Protein AF-A0A2M7SHM1-F1 (afdb_monomer_lite)

Secondary structure (DSSP, 8-state):
-HHHHHHHSTT----HHHHHHHHHS-GGGHHHHHHHHHHHHHHHHHTSTT--------TT-GGGHHHHHHHTT--SPPP---

Foldseek 3Di:
DLVCQCPPPPPRHDDVVLVVQLVPDDPVCSVVSVLVVLLVVLLVLVVDPPDPDDDDDQVVHVVCVVVSCVSSVPPPPDDDPD

Structure (mmCIF, N/CA/C/O backbone):
data_AF-A0A2M7SHM1-F1
#
_entry.id   AF-A0A2M7SHM1-F1
#
loop_
_atom_site.group_PDB
_atom_site.id
_atom_site.type_symbol
_atom_site.label_atom_id
_atom_site.label_alt_id
_atom_site.label_comp_id
_atom_site.label_asym_id
_atom_site.label_entity_id
_atom_site.label_seq_id
_atom_site.pdbx_PDB_ins_code
_atom_site.Cartn_x
_atom_site.Cartn_y
_atom_site.Cartn_z
_atom_site.occupancy
_atom_site.B_iso_or_equiv
_atom_site.auth_seq_id
_atom_site.auth_comp_id
_atom_site.auth_asym_id
_atom_site.auth_atom_id
_atom_site.pdbx_PDB_model_num
ATOM 1 N N . MET A 1 1 ? 8.217 8.610 -7.119 1.00 82.44 1 MET A N 1
ATOM 2 C CA . MET A 1 1 ? 7.171 9.218 -6.274 1.00 82.44 1 MET A CA 1
ATOM 3 C C . MET A 1 1 ? 7.427 9.044 -4.775 1.00 82.44 1 MET A C 1
ATOM 5 O O . MET A 1 1 ? 7.528 10.054 -4.102 1.00 82.44 1 MET A O 1
ATOM 9 N N . ALA A 1 2 ? 7.617 7.829 -4.237 1.00 87.19 2 ALA A N 1
ATOM 10 C CA . ALA A 1 2 ? 7.760 7.606 -2.782 1.00 87.19 2 ALA A CA 1
ATOM 11 C C . ALA A 1 2 ? 8.810 8.496 -2.070 1.00 87.19 2 ALA A C 1
ATOM 13 O O . ALA A 1 2 ? 8.501 9.129 -1.067 1.00 87.19 2 ALA A O 1
ATOM 14 N N . ASN A 1 3 ? 10.014 8.648 -2.641 1.00 90.38 3 ASN A N 1
ATOM 15 C CA . ASN A 1 3 ? 11.036 9.564 -2.103 1.00 90.38 3 ASN A CA 1
ATOM 16 C C . ASN A 1 3 ? 10.603 11.040 -2.081 1.00 90.38 3 ASN A C 1
ATOM 18 O O . ASN A 1 3 ? 11.029 11.786 -1.205 1.00 90.38 3 ASN A O 1
ATOM 22 N N . TYR A 1 4 ? 9.800 11.467 -3.058 1.00 90.50 4 TYR A N 1
ATOM 23 C CA . TYR A 1 4 ? 9.261 12.825 -3.108 1.00 90.50 4 TYR A CA 1
ATOM 24 C C . TYR A 1 4 ? 8.179 13.005 -2.042 1.00 90.50 4 TYR A C 1
ATOM 26 O O . TYR A 1 4 ? 8.246 13.959 -1.279 1.00 90.50 4 TYR A O 1
ATOM 34 N N . MET A 1 5 ? 7.257 12.041 -1.915 1.00 90.31 5 MET A N 1
ATOM 35 C CA . MET A 1 5 ? 6.221 12.060 -0.874 1.00 90.31 5 MET A CA 1
ATOM 36 C C . MET A 1 5 ? 6.832 12.190 0.525 1.00 90.31 5 MET A C 1
ATOM 38 O O . MET A 1 5 ? 6.415 13.055 1.283 1.00 90.31 5 MET A O 1
ATOM 42 N N . LYS A 1 6 ? 7.898 11.432 0.814 1.00 92.25 6 LYS A N 1
ATOM 43 C CA . LYS A 1 6 ? 8.627 11.515 2.088 1.00 92.25 6 LYS A CA 1
ATOM 44 C C . LYS A 1 6 ? 9.258 12.885 2.369 1.00 92.25 6 LYS A C 1
ATOM 46 O O . LYS A 1 6 ? 9.302 13.323 3.509 1.00 92.25 6 LYS A O 1
ATOM 51 N N . LYS A 1 7 ? 9.851 13.523 1.353 1.00 93.25 7 LYS A N 1
ATOM 52 C CA . LYS A 1 7 ? 10.706 14.714 1.536 1.00 93.25 7 LYS A CA 1
ATOM 53 C C . LYS A 1 7 ? 9.982 16.035 1.325 1.00 93.25 7 LYS A C 1
ATOM 55 O O . LYS A 1 7 ? 10.468 17.066 1.779 1.00 93.25 7 LYS A O 1
ATOM 60 N N . SER A 1 8 ? 8.894 16.021 0.566 1.00 94.31 8 SER A N 1
ATOM 61 C CA . SER A 1 8 ? 8.319 17.234 -0.018 1.00 94.31 8 SER A CA 1
ATOM 62 C C . SER A 1 8 ? 6.841 17.431 0.301 1.00 94.31 8 SER A C 1
ATOM 64 O O . SER A 1 8 ? 6.324 18.501 -0.004 1.00 94.31 8 SER A O 1
ATOM 66 N N . VAL A 1 9 ? 6.167 16.457 0.923 1.00 92.00 9 VAL A N 1
ATOM 67 C CA . VAL A 1 9 ? 4.767 16.590 1.348 1.00 92.00 9 VAL A CA 1
ATOM 68 C C . VAL A 1 9 ? 4.720 16.790 2.868 1.00 92.00 9 VAL A C 1
ATOM 70 O O . VAL A 1 9 ? 5.040 15.860 3.610 1.00 92.00 9 VAL A O 1
ATOM 73 N N . PRO A 1 10 ? 4.348 17.987 3.364 1.00 93.19 10 PRO A N 1
ATOM 74 C CA . PRO A 1 10 ? 4.254 18.246 4.797 1.00 93.19 10 PRO A CA 1
ATOM 75 C C . PRO A 1 10 ? 3.289 17.282 5.494 1.00 93.19 10 PRO A C 1
ATOM 77 O O . PRO A 1 10 ? 2.170 17.075 5.031 1.00 93.19 10 PRO A O 1
ATOM 80 N N . GLY A 1 11 ? 3.721 16.709 6.617 1.00 91.38 11 GLY A N 1
ATOM 81 C CA . GLY A 1 11 ? 2.905 15.784 7.412 1.00 91.38 11 GLY A CA 1
ATOM 82 C C . GLY A 1 11 ? 2.769 14.371 6.832 1.00 91.38 11 GLY A C 1
ATOM 83 O O . GLY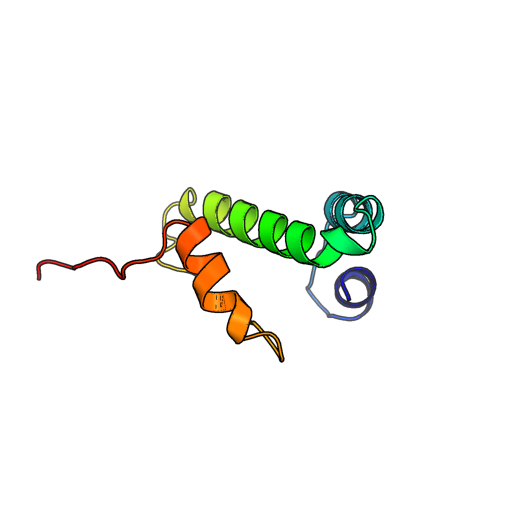 A 1 11 ? 2.073 13.556 7.427 1.00 91.38 11 GLY A O 1
ATOM 84 N N . MET A 1 12 ? 3.429 14.063 5.710 1.00 91.88 12 MET A N 1
ATOM 85 C CA . MET A 1 12 ? 3.495 12.707 5.166 1.00 91.88 12 MET A CA 1
ATOM 86 C C . MET A 1 12 ? 4.725 11.983 5.715 1.00 91.88 12 MET A C 1
ATOM 88 O O . MET A 1 12 ? 5.853 12.410 5.468 1.00 91.88 12 MET A O 1
ATOM 92 N N . ASP A 1 13 ? 4.514 10.863 6.404 1.00 91.75 13 ASP A N 1
ATOM 93 C CA . ASP A 1 13 ? 5.591 9.942 6.764 1.00 91.75 13 ASP A CA 1
ATOM 94 C C . ASP A 1 13 ? 5.558 8.712 5.852 1.00 91.75 13 ASP A C 1
ATOM 96 O O . ASP A 1 13 ? 4.519 8.077 5.666 1.00 91.75 13 ASP A O 1
ATOM 100 N N . VAL A 1 14 ? 6.706 8.392 5.257 1.00 93.00 14 VAL A N 1
ATOM 101 C CA . VAL A 1 14 ? 6.882 7.207 4.413 1.00 93.00 14 VAL A CA 1
ATOM 102 C C . VAL A 1 14 ? 8.063 6.412 4.973 1.00 93.00 14 VAL A C 1
ATOM 104 O O . VAL A 1 14 ? 9.215 6.860 4.850 1.00 93.00 14 VAL A O 1
ATOM 107 N N . PRO A 1 15 ? 7.812 5.230 5.563 1.00 94.25 15 PRO A N 1
ATOM 108 C CA . PRO A 1 15 ? 8.864 4.377 6.099 1.00 94.25 15 PRO A CA 1
ATOM 109 C C . PRO A 1 15 ? 9.927 4.029 5.050 1.00 94.25 15 PRO A C 1
ATOM 111 O O . PRO A 1 15 ? 9.607 3.738 3.893 1.00 94.25 15 PRO A O 1
ATOM 114 N N . ASP A 1 16 ? 11.203 4.030 5.453 1.00 94.56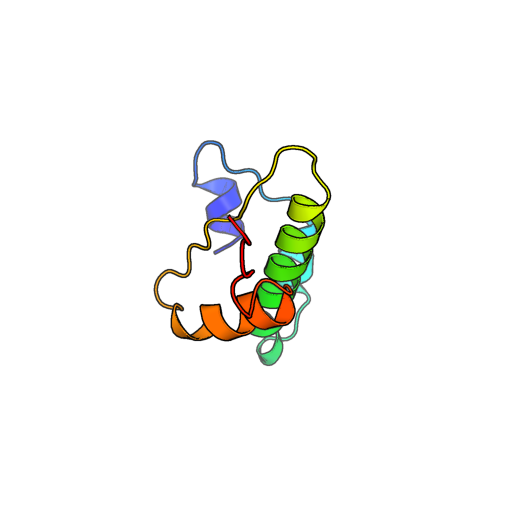 16 ASP A N 1
ATOM 115 C CA . ASP A 1 16 ? 12.314 3.690 4.548 1.00 94.56 16 ASP A CA 1
ATOM 116 C C . ASP A 1 16 ? 12.200 2.263 4.007 1.00 94.56 16 ASP A C 1
ATOM 118 O O . ASP A 1 16 ? 12.502 2.023 2.841 1.00 94.56 16 ASP A O 1
ATOM 122 N N . GLU A 1 17 ? 11.673 1.336 4.809 1.00 95.38 17 GLU A N 1
ATOM 123 C CA . GLU A 1 17 ? 11.430 -0.047 4.391 1.00 95.38 17 GLU A CA 1
ATOM 124 C C . GLU A 1 17 ? 10.530 -0.146 3.151 1.00 95.38 17 GLU A C 1
ATOM 126 O O . GLU A 1 17 ? 10.813 -0.941 2.254 1.00 95.38 17 GLU A O 1
ATOM 131 N N . LEU A 1 18 ? 9.499 0.702 3.034 1.00 94.94 18 LEU A N 1
ATOM 132 C CA . LEU A 1 18 ? 8.619 0.709 1.864 1.00 94.94 18 LEU A CA 1
ATOM 133 C C . LEU A 1 18 ? 9.351 1.246 0.635 1.00 94.94 18 LEU A C 1
ATOM 135 O O . LEU A 1 18 ? 9.203 0.714 -0.466 1.00 94.94 18 LEU A O 1
ATOM 139 N N . ILE A 1 19 ? 10.180 2.277 0.817 1.00 94.25 19 ILE A N 1
ATOM 140 C CA . ILE A 1 19 ? 10.984 2.849 -0.266 1.00 94.25 19 ILE A CA 1
ATOM 141 C C . ILE A 1 19 ? 11.987 1.815 -0.785 1.00 94.25 19 ILE A C 1
ATOM 143 O O . ILE A 1 19 ? 12.112 1.651 -2.002 1.00 94.25 19 ILE A O 1
ATOM 147 N N . GLU A 1 20 ? 12.682 1.113 0.108 1.00 95.44 20 GLU A N 1
ATOM 148 C CA . GLU A 1 20 ? 13.652 0.087 -0.274 1.00 95.44 20 GLU A CA 1
ATOM 149 C C . GLU A 1 20 ? 12.978 -1.124 -0.923 1.00 95.44 20 GLU A C 1
ATOM 151 O O . GLU A 1 20 ? 13.443 -1.591 -1.964 1.00 95.44 20 GLU A O 1
ATOM 156 N N . ARG A 1 21 ? 11.823 -1.563 -0.413 1.00 95.44 21 ARG A N 1
ATOM 157 C CA . ARG A 1 21 ? 11.027 -2.641 -1.017 1.00 95.44 21 ARG A CA 1
ATOM 158 C C . ARG A 1 21 ? 10.607 -2.310 -2.455 1.00 95.44 21 ARG A C 1
ATOM 160 O O . ARG A 1 21 ? 10.811 -3.117 -3.362 1.00 95.44 21 ARG A O 1
ATOM 167 N N . MET A 1 22 ? 10.142 -1.084 -2.708 1.00 92.94 22 MET A N 1
ATOM 168 C CA . MET A 1 22 ? 9.822 -0.624 -4.068 1.00 92.94 22 MET A CA 1
ATOM 169 C C . MET A 1 22 ? 11.058 -0.487 -4.975 1.00 92.94 22 MET A C 1
ATOM 171 O O . MET A 1 22 ? 10.952 -0.643 -6.196 1.00 92.94 22 MET A O 1
ATOM 175 N N . LYS A 1 23 ? 12.233 -0.153 -4.421 1.00 93.38 23 LYS A N 1
ATOM 176 C CA . LYS A 1 23 ? 13.490 -0.070 -5.188 1.00 93.38 23 LYS A CA 1
ATOM 177 C C . LYS A 1 23 ? 14.022 -1.447 -5.569 1.00 93.38 23 LYS A C 1
ATOM 179 O O . LYS A 1 23 ? 14.525 -1.584 -6.683 1.00 93.38 23 LYS A O 1
ATOM 184 N N . ALA A 1 24 ? 13.912 -2.415 -4.661 1.00 96.06 24 ALA A N 1
ATOM 185 C CA . ALA A 1 24 ? 14.378 -3.784 -4.844 1.00 96.06 24 ALA A CA 1
ATOM 186 C C . ALA A 1 24 ? 13.564 -4.549 -5.900 1.00 96.06 24 ALA A C 1
ATOM 188 O O . ALA A 1 24 ? 14.086 -5.470 -6.527 1.00 96.06 24 ALA A O 1
ATOM 189 N N . ALA A 1 25 ? 12.308 -4.154 -6.134 1.00 96.50 25 ALA A N 1
ATOM 190 C CA . ALA A 1 25 ? 11.480 -4.747 -7.175 1.00 96.50 25 ALA A CA 1
ATOM 191 C C . ALA A 1 25 ? 12.078 -4.529 -8.588 1.00 96.50 25 ALA A C 1
ATOM 193 O O . ALA A 1 25 ? 12.426 -3.391 -8.945 1.00 96.50 25 ALA A O 1
ATOM 194 N N . PRO A 1 26 ? 12.148 -5.587 -9.428 1.00 96.62 26 PRO A N 1
ATOM 195 C CA . PRO A 1 26 ? 12.511 -5.471 -10.840 1.00 96.62 26 PRO A CA 1
ATOM 196 C C . PRO A 1 26 ? 11.644 -4.441 -11.563 1.00 96.62 26 PRO A C 1
ATOM 198 O O . PRO A 1 26 ? 10.482 -4.247 -11.205 1.00 96.62 26 PRO A O 1
ATOM 201 N N . LYS A 1 27 ? 12.185 -3.779 -12.592 1.00 93.75 27 LYS A N 1
ATOM 202 C CA . LYS A 1 27 ? 11.517 -2.653 -13.274 1.00 93.75 27 LYS A CA 1
ATOM 203 C C . LYS A 1 27 ? 10.104 -3.018 -13.741 1.00 93.75 27 LYS A C 1
ATOM 205 O O . LYS A 1 27 ? 9.182 -2.235 -13.544 1.00 93.75 27 LYS A O 1
ATOM 210 N N . GLU A 1 28 ? 9.953 -4.204 -14.307 1.00 96.00 28 GLU A N 1
ATOM 211 C CA . GLU A 1 28 ? 8.711 -4.788 -14.805 1.00 96.00 28 GLU A CA 1
ATOM 212 C C . GLU A 1 28 ? 7.708 -5.149 -13.697 1.00 96.00 28 GLU A C 1
ATOM 214 O O . GLU A 1 28 ? 6.513 -5.211 -13.963 1.00 96.00 28 GLU A O 1
ATOM 219 N N . LYS A 1 29 ? 8.168 -5.313 -12.450 1.00 95.94 29 LYS A N 1
ATOM 220 C CA . LYS A 1 29 ? 7.335 -5.640 -11.281 1.00 95.94 29 LYS A CA 1
ATOM 221 C C . LYS A 1 29 ? 7.080 -4.462 -10.344 1.00 95.94 29 LYS A C 1
ATOM 223 O O . LYS A 1 29 ? 6.319 -4.600 -9.395 1.00 95.94 29 LYS A O 1
ATOM 228 N N . LYS A 1 30 ? 7.670 -3.286 -10.582 1.00 92.50 30 LYS A N 1
ATOM 229 C CA . LYS A 1 30 ? 7.493 -2.117 -9.694 1.00 92.50 30 LYS A CA 1
ATOM 230 C C . LYS A 1 30 ? 6.032 -1.698 -9.529 1.00 92.50 30 LYS A C 1
ATOM 232 O O . LYS A 1 30 ? 5.631 -1.311 -8.436 1.00 92.50 30 LYS A O 1
ATOM 237 N N . ALA A 1 31 ? 5.264 -1.771 -10.614 1.00 92.56 31 ALA A N 1
ATOM 238 C CA . ALA A 1 31 ? 3.829 -1.500 -10.627 1.00 92.56 31 ALA A CA 1
ATOM 239 C C . ALA A 1 31 ? 3.067 -2.480 -9.720 1.00 92.56 31 ALA A C 1
ATOM 241 O O . ALA A 1 31 ? 2.347 -2.063 -8.815 1.00 92.56 31 ALA A O 1
ATOM 242 N N . GLU A 1 32 ? 3.290 -3.778 -9.930 1.00 95.38 32 GLU A N 1
ATOM 243 C CA . GLU A 1 32 ? 2.709 -4.852 -9.124 1.00 95.38 32 GLU A CA 1
ATOM 244 C C . GLU A 1 32 ? 3.081 -4.712 -7.643 1.00 95.38 32 GLU A C 1
ATOM 246 O O . GLU A 1 32 ? 2.225 -4.855 -6.776 1.00 95.38 32 GLU A O 1
ATOM 251 N N . GLU A 1 33 ? 4.326 -4.342 -7.347 1.00 96.50 33 GLU A N 1
ATOM 252 C CA . GLU A 1 33 ? 4.786 -4.164 -5.973 1.00 96.50 33 GLU A CA 1
ATOM 253 C C . GLU A 1 33 ? 4.107 -2.988 -5.261 1.00 96.50 33 GLU A C 1
ATOM 255 O O . GLU A 1 33 ? 3.711 -3.108 -4.103 1.00 96.50 33 GLU A O 1
ATOM 260 N N . GLY A 1 34 ? 3.899 -1.865 -5.955 1.00 94.31 34 GLY A N 1
ATOM 261 C CA . GLY A 1 34 ? 3.109 -0.755 -5.415 1.00 94.31 34 GLY A CA 1
ATOM 262 C C . GLY A 1 34 ? 1.665 -1.164 -5.107 1.00 94.31 34 GLY A C 1
ATOM 263 O O . GLY A 1 34 ? 1.116 -0.774 -4.075 1.00 94.31 34 GLY A O 1
ATOM 264 N N . ILE A 1 35 ? 1.071 -2.001 -5.964 1.00 95.94 35 ILE A N 1
ATOM 265 C CA . ILE A 1 35 ? -0.269 -2.563 -5.752 1.00 95.94 35 ILE A CA 1
ATOM 266 C C . ILE A 1 35 ? -0.279 -3.507 -4.542 1.00 95.94 35 ILE A C 1
ATOM 268 O O . ILE A 1 35 ? -1.184 -3.406 -3.715 1.00 95.94 35 ILE A O 1
ATOM 272 N N . ASN A 1 36 ? 0.730 -4.370 -4.391 1.00 97.50 36 ASN A N 1
ATOM 273 C CA . ASN A 1 36 ? 0.868 -5.263 -3.234 1.00 97.50 36 ASN A CA 1
ATOM 274 C C . ASN A 1 36 ? 0.913 -4.467 -1.924 1.00 97.50 36 ASN A C 1
ATOM 276 O O . ASN A 1 36 ? 0.131 -4.739 -1.015 1.00 97.50 36 ASN A O 1
ATOM 280 N N . ILE A 1 37 ? 1.750 -3.427 -1.864 1.00 96.56 37 ILE A N 1
ATOM 281 C CA . ILE A 1 37 ? 1.861 -2.543 -0.695 1.00 96.56 37 ILE A CA 1
ATOM 282 C C . ILE A 1 37 ? 0.517 -1.865 -0.387 1.00 96.56 37 ILE A C 1
ATOM 284 O O . ILE A 1 37 ? 0.108 -1.796 0.773 1.00 96.56 37 ILE A O 1
ATOM 288 N N . CYS A 1 38 ? -0.200 -1.389 -1.411 1.00 96.50 38 CYS A N 1
ATOM 289 C CA . CYS A 1 38 ? -1.531 -0.799 -1.247 1.00 96.50 38 CYS A CA 1
ATOM 290 C C . CYS A 1 38 ? -2.535 -1.802 -0.652 1.00 96.50 38 CYS A C 1
ATOM 292 O O . CYS A 1 38 ? -3.234 -1.472 0.306 1.00 96.50 38 CYS A O 1
ATOM 294 N N . ILE A 1 39 ? -2.571 -3.036 -1.161 1.00 97.56 39 ILE A N 1
ATOM 295 C CA . ILE A 1 39 ? -3.466 -4.095 -0.670 1.00 97.56 39 ILE A CA 1
ATOM 296 C C . ILE A 1 39 ? -3.143 -4.464 0.780 1.00 97.56 39 ILE A C 1
ATOM 298 O O . ILE A 1 39 ? -4.053 -4.515 1.605 1.00 97.56 39 ILE A O 1
ATOM 302 N N . GLU A 1 40 ? -1.868 -4.671 1.112 1.00 97.50 40 GLU A N 1
ATOM 303 C CA . GLU A 1 40 ? -1.428 -4.967 2.483 1.00 97.50 40 GLU A CA 1
ATOM 304 C C . GLU A 1 40 ? -1.798 -3.834 3.450 1.00 97.50 40 GLU A C 1
ATOM 306 O O . GLU A 1 40 ? -2.229 -4.075 4.579 1.00 97.50 40 GLU A O 1
ATOM 311 N N . THR A 1 41 ? -1.685 -2.585 2.991 1.00 96.50 41 THR A N 1
ATOM 312 C CA . THR A 1 41 ? -2.092 -1.407 3.767 1.00 96.50 41 THR A CA 1
ATOM 313 C C . THR A 1 41 ? -3.596 -1.424 4.021 1.00 96.50 41 THR A C 1
ATOM 315 O O . THR A 1 41 ? -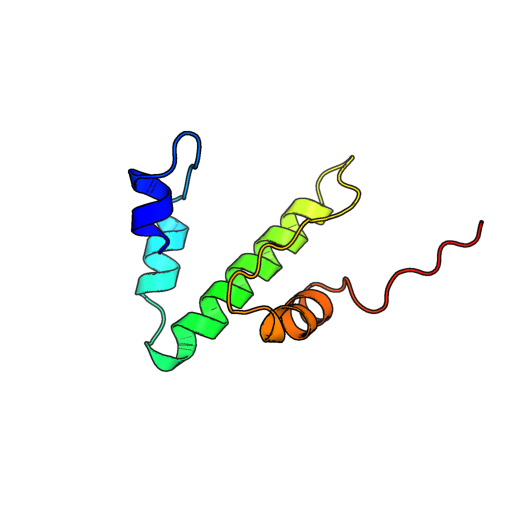4.024 -1.248 5.159 1.00 96.50 41 THR A O 1
ATOM 318 N N . ILE A 1 42 ? -4.410 -1.692 2.996 1.00 97.00 42 ILE A N 1
ATOM 319 C CA . ILE A 1 42 ? -5.866 -1.811 3.142 1.00 97.00 42 ILE A CA 1
ATOM 320 C C . ILE A 1 42 ? -6.226 -2.936 4.120 1.00 97.00 42 ILE A C 1
ATOM 322 O O . ILE A 1 42 ? -7.083 -2.736 4.976 1.00 97.00 42 ILE A O 1
ATOM 326 N N . GLN A 1 43 ? -5.576 -4.097 4.027 1.00 95.88 43 GLN A N 1
ATOM 327 C CA . GLN A 1 43 ? -5.821 -5.227 4.930 1.00 95.88 43 GLN A CA 1
ATOM 328 C C . GLN A 1 43 ? -5.528 -4.856 6.386 1.00 95.88 43 GLN A C 1
ATOM 330 O O . GLN A 1 43 ? -6.389 -5.051 7.238 1.00 95.88 43 GLN A O 1
ATOM 335 N N . ARG A 1 44 ? -4.381 -4.220 6.651 1.00 96.00 44 ARG A N 1
ATOM 336 C CA . ARG A 1 44 ? -4.032 -3.724 7.991 1.00 96.00 44 ARG A CA 1
ATOM 337 C C . ARG A 1 44 ? -5.027 -2.691 8.510 1.00 96.00 44 ARG A C 1
ATOM 339 O O . ARG A 1 44 ? -5.432 -2.764 9.662 1.00 96.00 44 ARG A O 1
ATOM 346 N N . LEU A 1 45 ? -5.452 -1.744 7.671 1.00 96.06 45 LEU A N 1
ATOM 347 C CA . LEU A 1 45 ? -6.449 -0.742 8.064 1.00 96.06 45 LEU A CA 1
ATOM 348 C C . LEU A 1 45 ? -7.791 -1.390 8.432 1.00 96.06 45 LEU A C 1
ATOM 350 O O . LEU A 1 45 ? -8.451 -0.941 9.361 1.00 96.06 45 LEU A O 1
ATOM 354 N N . ARG A 1 46 ? -8.193 -2.463 7.745 1.00 92.94 46 ARG A N 1
ATOM 355 C CA . ARG A 1 46 ? -9.442 -3.184 8.049 1.00 92.94 46 ARG A CA 1
ATOM 356 C C . ARG A 1 46 ? -9.434 -3.887 9.406 1.00 92.94 46 ARG A C 1
ATOM 358 O O . ARG A 1 46 ? -10.508 -4.172 9.923 1.00 92.94 46 ARG A O 1
ATOM 365 N N . GLU A 1 47 ? -8.264 -4.185 9.958 1.00 95.25 47 GLU A N 1
ATOM 366 C CA . GLU A 1 47 ? -8.125 -4.795 11.286 1.00 95.25 47 GLU A CA 1
ATOM 367 C C . GLU A 1 47 ? -8.263 -3.764 12.421 1.00 95.25 47 GLU A C 1
ATOM 369 O O . GLU A 1 47 ? -8.405 -4.142 13.582 1.00 95.25 47 GLU A O 1
ATOM 374 N N . ILE A 1 48 ? -8.243 -2.463 12.105 1.00 97.31 48 ILE A N 1
ATOM 375 C CA . ILE A 1 48 ? -8.358 -1.385 13.089 1.00 97.31 48 ILE A CA 1
ATOM 376 C C . ILE A 1 48 ? -9.836 -1.122 13.400 1.00 97.31 48 ILE A C 1
ATOM 378 O O . ILE A 1 48 ? -10.626 -0.766 12.522 1.00 97.31 48 ILE A O 1
ATOM 382 N N . GLU A 1 49 ? -10.201 -1.241 14.678 1.00 96.75 49 GLU A N 1
ATOM 383 C CA . GLU A 1 49 ? -11.546 -0.933 15.163 1.00 96.75 49 GLU A CA 1
ATOM 384 C C . GLU A 1 49 ? -11.941 0.520 14.844 1.00 96.75 49 GLU A C 1
ATOM 386 O O . GLU A 1 49 ? -11.168 1.460 15.032 1.00 96.75 49 GLU A O 1
ATOM 391 N N . GLY A 1 50 ? -13.165 0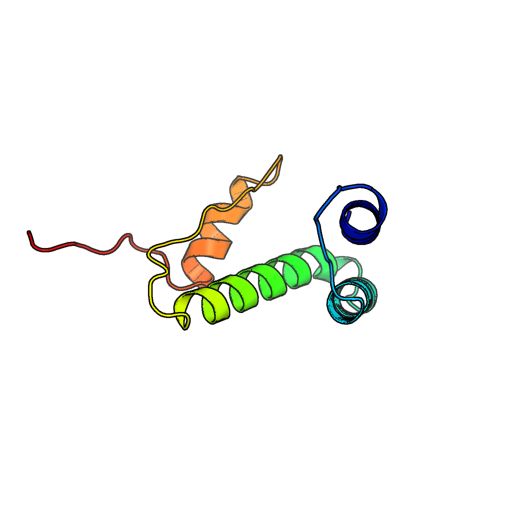.709 14.345 1.00 96.06 50 GLY A N 1
ATOM 392 C CA . GLY A 1 50 ? -13.703 2.024 13.987 1.00 96.06 50 GLY A CA 1
ATOM 393 C C . GLY A 1 50 ? -13.387 2.494 12.561 1.00 96.06 50 GLY A C 1
ATOM 394 O O . GLY A 1 50 ? -13.925 3.522 12.136 1.00 96.06 50 GLY A O 1
ATOM 395 N N . ILE A 1 51 ? -12.589 1.755 11.780 1.00 94.38 51 ILE A N 1
ATOM 396 C CA . ILE A 1 51 ? -12.412 2.028 10.345 1.00 94.38 51 ILE A CA 1
ATOM 397 C C . ILE A 1 51 ? -13.572 1.420 9.547 1.00 94.38 51 ILE A C 1
ATOM 399 O O . ILE A 1 51 ? -13.773 0.211 9.523 1.00 94.38 51 ILE A O 1
ATOM 403 N N . HIS A 1 52 ? -14.321 2.271 8.841 1.00 90.94 52 HIS A N 1
ATOM 404 C CA . HIS A 1 52 ? -15.511 1.873 8.071 1.00 90.94 52 HIS A CA 1
ATOM 405 C C . HIS A 1 52 ? -15.263 1.786 6.557 1.00 90.94 52 HIS A C 1
ATOM 407 O O . HIS A 1 52 ? -16.145 1.391 5.795 1.00 90.94 52 HIS A O 1
ATOM 413 N N . GLY A 1 53 ? -14.076 2.177 6.095 1.00 91.62 53 GLY A N 1
ATOM 414 C CA . GLY A 1 53 ? -13.737 2.178 4.680 1.00 91.62 53 GLY A CA 1
ATOM 415 C C . GLY A 1 53 ? -12.405 2.855 4.397 1.00 91.62 53 GLY A C 1
ATOM 416 O O . GLY A 1 53 ? -11.738 3.361 5.297 1.00 91.62 53 GLY A O 1
ATOM 417 N N . VAL A 1 54 ? -12.032 2.864 3.120 1.00 94.38 54 VAL A N 1
ATOM 418 C CA . VAL A 1 54 ? -10.811 3.496 2.616 1.00 94.38 54 VAL A CA 1
ATOM 419 C C . VAL A 1 54 ? -11.149 4.388 1.426 1.00 94.38 54 VAL A C 1
ATOM 421 O O . VAL A 1 54 ? -12.010 4.053 0.613 1.00 94.38 54 VAL A O 1
ATOM 424 N N . HIS A 1 55 ? -10.460 5.521 1.313 1.00 94.50 55 HIS A N 1
ATOM 425 C CA . HIS A 1 55 ? -10.482 6.355 0.116 1.00 94.50 55 HIS A CA 1
ATOM 426 C C . HIS A 1 55 ? -9.219 6.067 -0.703 1.00 94.50 55 HIS A C 1
ATOM 428 O O . HIS A 1 55 ? -8.109 6.256 -0.210 1.00 94.50 55 HIS A O 1
ATOM 434 N N . ILE A 1 56 ? -9.385 5.586 -1.936 1.00 94.38 56 ILE A N 1
ATOM 435 C CA . ILE A 1 56 ? -8.269 5.252 -2.828 1.00 94.38 56 ILE A CA 1
ATOM 436 C C . ILE A 1 56 ? -8.036 6.429 -3.776 1.00 94.38 56 ILE A C 1
ATOM 438 O O . ILE A 1 56 ? -8.898 6.743 -4.593 1.00 94.38 56 ILE A O 1
ATOM 442 N N . MET A 1 57 ? -6.862 7.055 -3.682 1.00 92.19 57 MET A N 1
ATOM 443 C CA . MET A 1 57 ? -6.408 8.062 -4.644 1.00 92.19 57 MET A CA 1
ATOM 444 C C . MET A 1 57 ? -5.587 7.381 -5.740 1.00 92.19 57 MET A C 1
ATOM 446 O O . MET A 1 57 ? -4.481 6.910 -5.480 1.00 92.19 57 MET A O 1
ATOM 450 N N . ALA A 1 58 ? -6.124 7.337 -6.957 1.00 92.38 58 ALA A N 1
ATOM 451 C CA . ALA A 1 58 ? -5.503 6.686 -8.111 1.00 92.38 58 ALA A CA 1
ATOM 452 C C . ALA A 1 58 ? -5.275 7.687 -9.254 1.00 92.38 58 ALA A C 1
ATOM 454 O O . ALA A 1 58 ? -5.775 7.494 -10.352 1.00 92.38 58 ALA A O 1
ATOM 455 N N . ILE A 1 59 ? -4.564 8.783 -8.964 1.00 87.50 59 ILE A N 1
ATOM 456 C CA . ILE A 1 59 ? -4.289 9.863 -9.927 1.00 87.50 59 ILE A CA 1
ATOM 457 C C . ILE A 1 59 ? -3.617 9.280 -11.177 1.00 87.50 59 ILE A C 1
ATOM 459 O O . ILE A 1 59 ? -2.530 8.712 -11.055 1.00 87.50 59 ILE A O 1
ATOM 463 N N . GLU A 1 60 ? -4.252 9.453 -12.340 1.00 90.69 60 GLU A N 1
ATOM 464 C CA . GLU A 1 60 ? -3.781 8.964 -13.652 1.00 90.69 60 GLU A CA 1
ATOM 465 C C . GLU A 1 60 ? -3.623 7.434 -13.745 1.00 90.69 60 GLU A C 1
ATOM 467 O O . GLU A 1 60 ? -2.928 6.942 -14.633 1.00 90.69 60 GLU A O 1
ATOM 472 N N . TRP A 1 61 ? -4.222 6.684 -12.816 1.00 94.12 61 TRP A N 1
ATOM 473 C CA . TRP A 1 61 ? -4.114 5.224 -12.699 1.00 94.12 61 TRP A CA 1
ATOM 474 C C . TRP A 1 61 ? -5.448 4.585 -12.275 1.00 94.12 61 TRP A C 1
ATOM 476 O O . TRP A 1 61 ? -5.497 3.532 -11.624 1.00 94.12 61 TRP A O 1
ATOM 486 N N . GLU A 1 62 ? -6.557 5.252 -12.590 1.00 95.69 62 GLU A N 1
ATOM 487 C CA . GLU A 1 62 ? -7.911 4.881 -12.186 1.00 95.69 62 GLU A CA 1
ATOM 488 C C . GLU A 1 62 ? -8.311 3.486 -12.694 1.00 95.69 62 GLU A C 1
ATOM 490 O O . GLU A 1 62 ? -9.082 2.777 -12.037 1.00 95.69 62 GLU A O 1
ATOM 495 N N . GLU A 1 63 ? -7.745 3.044 -13.818 1.00 95.44 63 GLU A N 1
ATOM 496 C CA . GLU A 1 63 ? -7.951 1.715 -14.393 1.00 95.44 63 GLU A CA 1
ATOM 497 C C . GLU A 1 63 ? -7.470 0.573 -13.489 1.00 95.44 63 GLU A C 1
ATOM 499 O O . GLU A 1 63 ? -7.946 -0.557 -13.624 1.00 95.44 63 GLU A O 1
ATOM 504 N N . MET A 1 64 ? -6.571 0.856 -12.540 1.00 95.31 64 MET A N 1
ATOM 505 C CA . MET A 1 64 ? -6.071 -0.134 -11.585 1.00 95.31 64 MET A CA 1
ATOM 506 C C . MET A 1 64 ? -6.960 -0.274 -10.348 1.00 95.31 64 MET A C 1
ATOM 508 O O . MET A 1 64 ? -6.859 -1.275 -9.631 1.00 95.31 64 MET A O 1
ATOM 512 N N . VAL A 1 65 ? -7.874 0.671 -10.099 1.00 96.12 65 VAL A N 1
ATOM 513 C CA . VAL A 1 65 ? -8.777 0.626 -8.938 1.00 96.12 65 VAL A CA 1
ATOM 514 C C . VAL A 1 65 ? -9.598 -0.670 -8.892 1.00 96.12 65 VAL A C 1
ATOM 516 O O . VAL A 1 65 ? -9.608 -1.290 -7.826 1.00 96.12 65 VAL A O 1
ATOM 519 N N . PRO A 1 66 ? -10.228 -1.152 -9.988 1.00 95.75 66 PRO A N 1
ATOM 520 C CA . PRO A 1 66 ? -10.955 -2.423 -9.991 1.00 95.75 66 PRO A CA 1
ATOM 521 C C . PRO A 1 66 ? -10.113 -3.623 -9.542 1.00 95.75 66 PRO A C 1
ATOM 523 O O . PRO A 1 66 ? -10.630 -4.508 -8.864 1.00 95.75 66 PRO A O 1
ATOM 526 N N . GLU A 1 67 ? -8.833 -3.661 -9.906 1.00 96.12 67 GLU A N 1
ATOM 527 C CA . GLU A 1 67 ? -7.922 -4.743 -9.523 1.00 96.12 67 GLU A CA 1
ATOM 528 C C . GLU A 1 67 ? -7.576 -4.672 -8.031 1.00 96.12 67 GLU A C 1
ATOM 530 O O . GLU A 1 67 ? -7.684 -5.672 -7.316 1.00 96.12 67 GLU A O 1
ATOM 535 N N . ILE A 1 68 ? -7.246 -3.473 -7.537 1.00 96.88 68 ILE A N 1
ATOM 536 C CA . ILE A 1 68 ? -6.938 -3.233 -6.121 1.00 96.88 68 ILE A CA 1
ATOM 537 C C . ILE A 1 68 ? -8.123 -3.643 -5.242 1.00 96.88 68 ILE A C 1
ATOM 539 O O . ILE A 1 68 ? -7.943 -4.405 -4.294 1.00 96.88 68 ILE A O 1
ATOM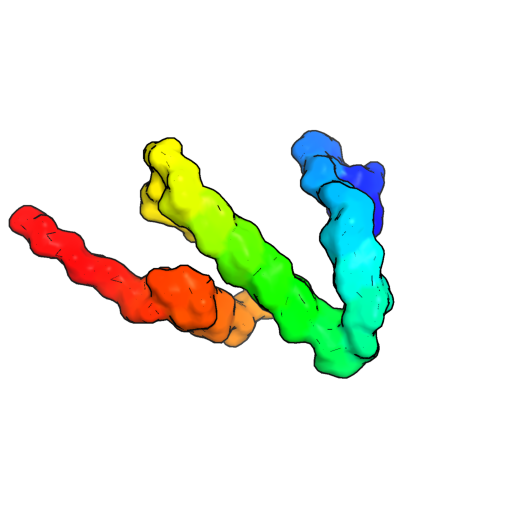 543 N N . VAL A 1 69 ? -9.345 -3.194 -5.559 1.00 96.12 69 VAL A N 1
ATOM 544 C CA . VAL A 1 69 ? -10.522 -3.486 -4.719 1.00 96.12 69 VAL A CA 1
ATOM 545 C C . VAL A 1 69 ? -10.914 -4.963 -4.742 1.00 96.12 69 VAL A C 1
ATOM 547 O O . VAL A 1 69 ? -11.351 -5.483 -3.715 1.00 96.12 69 VAL A O 1
ATOM 550 N N . LYS A 1 70 ? -10.724 -5.667 -5.868 1.00 96.25 70 LYS A N 1
ATOM 551 C CA . LYS A 1 70 ? -10.934 -7.123 -5.944 1.00 96.25 70 LYS A CA 1
ATOM 552 C C . LYS A 1 70 ? -9.933 -7.858 -5.066 1.00 96.25 70 LYS A C 1
ATOM 554 O O . LYS A 1 70 ? -10.332 -8.647 -4.212 1.00 96.25 70 LYS A O 1
ATOM 559 N N . ARG A 1 71 ? -8.643 -7.562 -5.227 1.00 97.06 71 ARG A N 1
ATOM 560 C CA . ARG A 1 71 ? -7.574 -8.224 -4.468 1.00 97.06 71 ARG A CA 1
ATOM 561 C C . ARG A 1 71 ? -7.597 -7.882 -2.978 1.00 97.06 71 ARG A C 1
ATOM 563 O O . ARG A 1 71 ? -7.249 -8.725 -2.160 1.00 97.06 71 ARG A O 1
ATOM 570 N N . ALA A 1 72 ?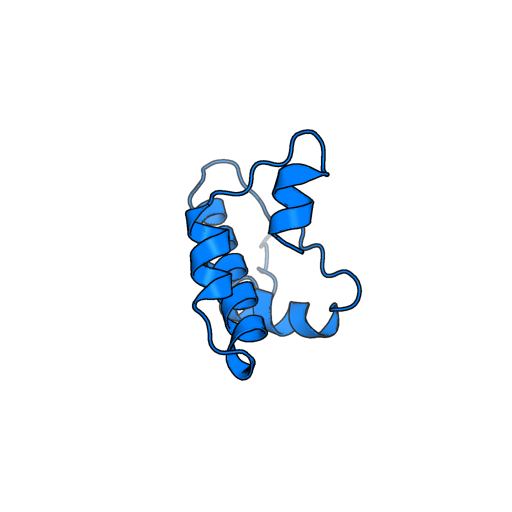 -8.057 -6.687 -2.615 1.00 95.94 72 ALA A N 1
ATOM 571 C CA . ALA A 1 72 ? -8.249 -6.276 -1.225 1.00 95.94 72 ALA A CA 1
ATOM 572 C C . ALA A 1 72 ? -9.544 -6.824 -0.585 1.00 95.94 72 ALA A C 1
ATOM 574 O O . ALA A 1 72 ? -9.820 -6.541 0.585 1.00 95.94 72 ALA A O 1
ATOM 575 N N . GLY A 1 73 ? -10.360 -7.581 -1.332 1.00 93.69 73 GLY A N 1
ATOM 576 C CA . GLY A 1 73 ? -11.623 -8.133 -0.838 1.00 93.69 73 GLY A CA 1
ATOM 577 C C . GLY A 1 73 ? -12.656 -7.057 -0.489 1.00 93.69 73 GLY A C 1
ATOM 578 O O . GLY A 1 73 ? -13.402 -7.219 0.476 1.00 93.69 73 GLY A O 1
ATOM 579 N N . LEU A 1 74 ? -12.642 -5.937 -1.218 1.00 93.00 74 LEU A N 1
ATOM 580 C CA . LEU A 1 74 ? -13.618 -4.841 -1.133 1.00 93.00 74 LEU A CA 1
ATOM 581 C C . LEU A 1 74 ? -14.670 -4.908 -2.256 1.00 93.00 74 LEU A C 1
ATOM 583 O O . LEU A 1 74 ? -15.610 -4.113 -2.277 1.00 93.00 74 LEU A O 1
ATOM 587 N N . PHE A 1 75 ? -14.499 -5.839 -3.198 1.00 93.25 75 PHE A N 1
ATOM 588 C CA . PHE A 1 75 ? -15.446 -6.139 -4.265 1.00 93.25 75 PHE A CA 1
ATOM 589 C C . PHE A 1 75 ? -15.986 -7.575 -4.118 1.00 93.25 75 PHE A C 1
ATOM 591 O O . PHE A 1 75 ? -15.189 -8.477 -3.853 1.00 93.25 75 PHE A O 1
ATOM 598 N N . PRO A 1 76 ? -17.290 -7.826 -4.354 1.00 92.56 76 PRO A N 1
ATOM 599 C CA . PRO A 1 76 ? -18.333 -6.847 -4.675 1.00 92.56 76 PRO A CA 1
ATOM 600 C C . PRO A 1 76 ? -18.660 -5.939 -3.482 1.00 92.56 76 PRO A C 1
ATOM 602 O O . PRO A 1 76 ? -18.278 -6.222 -2.348 1.00 92.56 76 PRO A O 1
ATOM 605 N N . ARG A 1 77 ? -19.366 -4.831 -3.742 1.00 86.88 77 ARG A N 1
ATOM 606 C CA . ARG A 1 77 ? -19.847 -3.950 -2.670 1.00 86.88 77 ARG A CA 1
ATOM 607 C C . ARG A 1 77 ? -20.712 -4.771 -1.692 1.00 86.88 77 ARG A C 1
ATOM 609 O O . ARG A 1 77 ? -21.598 -5.479 -2.172 1.00 86.88 77 ARG A O 1
ATOM 616 N N . PRO A 1 78 ? -20.503 -4.664 -0.365 1.00 83.50 78 PRO A N 1
ATOM 617 C CA . PRO A 1 78 ? -21.324 -5.374 0.611 1.00 83.50 78 PRO A CA 1
ATOM 618 C C . PRO A 1 78 ? -22.806 -5.029 0.453 1.00 83.50 78 PRO A C 1
ATOM 620 O O . PRO A 1 78 ? -23.155 -3.860 0.258 1.00 83.50 78 PRO A O 1
ATOM 623 N N . HIS A 1 79 ? -23.670 -6.037 0.555 1.00 84.31 79 HIS A N 1
ATOM 624 C CA . HIS A 1 79 ? -25.102 -5.817 0.701 1.00 84.31 79 HIS A CA 1
ATOM 625 C C . HIS A 1 79 ? -25.380 -5.541 2.178 1.00 84.31 79 HIS A C 1
ATOM 627 O O . HIS A 1 79 ? -25.081 -6.378 3.026 1.00 84.31 79 HIS A O 1
ATOM 633 N N . ILE A 1 80 ? -25.876 -4.346 2.483 1.00 81.56 80 ILE A N 1
ATOM 634 C CA . ILE A 1 80 ? -26.317 -4.003 3.833 1.00 81.56 80 ILE A CA 1
ATOM 635 C C . ILE A 1 80 ? -27.808 -4.323 3.863 1.00 81.56 80 ILE A C 1
ATOM 637 O O . ILE A 1 80 ? -28.584 -3.642 3.194 1.00 81.56 80 ILE A O 1
ATOM 641 N N . GLU A 1 81 ? -28.191 -5.384 4.573 1.00 75.56 81 GLU A N 1
ATOM 642 C CA . GLU A 1 81 ? -29.593 -5.591 4.937 1.00 75.56 81 GLU A CA 1
ATOM 643 C C . GLU A 1 81 ? -29.956 -4.488 5.941 1.00 75.56 81 GLU A C 1
ATOM 645 O O . GLU A 1 81 ? -29.288 -4.337 6.967 1.00 75.56 81 GLU A O 1
ATOM 650 N N . GLY A 1 82 ? -30.903 -3.632 5.550 1.00 63.56 82 GLY A N 1
ATOM 651 C CA . GLY A 1 82 ? -31.354 -2.479 6.333 1.00 63.56 82 GLY A CA 1
ATOM 652 C C . GLY A 1 82 ? -32.387 -2.830 7.388 1.00 63.56 82 GLY A C 1
ATOM 653 O O . GLY A 1 82 ? -33.032 -3.894 7.259 1.00 63.56 82 GLY A O 1
#

Sequence (82 aa):
MANYMKKSVPGMDVPDELIERMKAAPKEKKAEEGINICIETIQRLREIEGIHGVHIMAIEWEEMVPEIVKRAGLFPRPHIEG

Radius of gyration: 14.58 Å; chains: 1; bounding box: 46×26×30 Å

pLDDT: mean 93.09, std 5.1, range [63.56, 97.56]